Protein AF-A0A7S2XYC0-F1 (afdb_monomer_lite)

Radius of gyration: 21.88 Å; chains: 1; bounding box: 49×31×67 Å

Structure (mmCIF, N/CA/C/O backbone):
data_AF-A0A7S2XYC0-F1
#
_entry.id   AF-A0A7S2XYC0-F1
#
loop_
_atom_site.group_PDB
_atom_site.id
_atom_site.type_symbol
_atom_site.label_atom_id
_atom_site.label_alt_id
_atom_site.label_comp_id
_atom_site.label_asym_id
_atom_site.label_entity_id
_atom_site.label_seq_id
_atom_site.pdbx_PDB_ins_code
_atom_site.Cartn_x
_atom_site.Cartn_y
_atom_site.Cartn_z
_atom_site.occupancy
_atom_site.B_iso_or_equiv
_atom_site.auth_seq_id
_atom_site.auth_comp_id
_atom_site.auth_asym_id
_atom_site.auth_atom_id
_atom_site.pdbx_PDB_model_num
ATOM 1 N N . ASP A 1 1 ? -24.861 6.997 34.903 1.00 72.44 1 ASP A N 1
ATOM 2 C CA . ASP A 1 1 ? -23.456 7.387 34.698 1.00 72.44 1 ASP A CA 1
ATOM 3 C C . ASP A 1 1 ? -23.013 6.985 33.288 1.00 72.44 1 ASP A C 1
ATOM 5 O O . ASP A 1 1 ? -23.162 5.822 32.923 1.00 72.44 1 ASP A O 1
ATOM 9 N N . LYS A 1 2 ? -22.583 7.940 32.451 1.00 74.12 2 LYS A N 1
ATOM 10 C CA . LYS A 1 2 ? -22.363 7.715 31.003 1.00 74.12 2 LYS A CA 1
ATOM 11 C C . LYS A 1 2 ? -21.140 6.834 30.725 1.00 74.12 2 LYS A C 1
ATOM 13 O O . LYS A 1 2 ? -21.140 6.079 29.757 1.00 74.12 2 LYS A O 1
ATOM 18 N N . HIS A 1 3 ? -20.121 6.891 31.583 1.00 77.62 3 HIS A N 1
ATOM 19 C CA . HIS A 1 3 ? -18.915 6.068 31.449 1.00 77.62 3 HIS A CA 1
ATOM 20 C C . HIS A 1 3 ? -19.202 4.583 31.696 1.00 77.62 3 HIS A C 1
ATOM 22 O O . HIS A 1 3 ? -18.736 3.730 30.944 1.00 77.62 3 HIS A O 1
ATOM 28 N N . HIS A 1 4 ? -20.047 4.278 32.684 1.00 81.75 4 HIS A N 1
ATOM 29 C CA . HIS A 1 4 ? -20.462 2.909 32.983 1.00 81.75 4 HIS A CA 1
ATOM 30 C C . HIS A 1 4 ? -21.238 2.270 31.819 1.00 81.75 4 HIS A C 1
ATOM 32 O O . HIS A 1 4 ? -20.965 1.137 31.435 1.00 81.75 4 HIS A O 1
ATOM 38 N N . GLN A 1 5 ? -22.148 3.022 31.190 1.00 84.06 5 GLN A N 1
ATOM 39 C CA . GLN A 1 5 ? -22.909 2.543 30.028 1.00 84.06 5 GLN A CA 1
ATOM 40 C C . GLN A 1 5 ? -22.013 2.262 28.812 1.00 84.06 5 GLN A C 1
ATOM 42 O O . GLN A 1 5 ? -22.226 1.269 28.122 1.00 84.06 5 GLN A O 1
ATOM 47 N N . ARG A 1 6 ? -20.974 3.079 28.578 1.00 87.25 6 ARG A N 1
ATOM 48 C CA . ARG A 1 6 ? -19.973 2.824 27.524 1.00 87.25 6 ARG A CA 1
ATOM 49 C C . ARG A 1 6 ? -19.179 1.545 27.787 1.00 87.25 6 ARG A C 1
ATOM 51 O O . ARG A 1 6 ? -18.973 0.761 26.871 1.00 87.25 6 ARG A O 1
ATOM 58 N N . ALA A 1 7 ? -18.768 1.315 29.033 1.00 86.75 7 ALA A N 1
ATOM 59 C CA . ALA A 1 7 ? -18.047 0.099 29.406 1.00 86.75 7 ALA A CA 1
ATOM 60 C C . ALA A 1 7 ? -18.904 -1.165 29.222 1.00 86.75 7 ALA A C 1
ATOM 62 O O . ALA A 1 7 ? -18.401 -2.179 28.747 1.00 86.75 7 ALA A O 1
ATOM 63 N N . LEU A 1 8 ? -20.198 -1.099 29.551 1.00 88.56 8 LEU A N 1
ATOM 64 C CA . LEU A 1 8 ? -21.133 -2.202 29.316 1.00 88.56 8 LEU A CA 1
ATOM 65 C C . LEU A 1 8 ? -21.348 -2.464 27.822 1.00 88.56 8 LEU A C 1
ATOM 67 O O . LEU A 1 8 ? -21.249 -3.609 27.398 1.00 88.56 8 LEU A O 1
ATOM 71 N N . ALA A 1 9 ? -21.590 -1.418 27.025 1.00 87.50 9 ALA A N 1
ATOM 72 C CA . ALA A 1 9 ? -21.768 -1.553 25.579 1.00 87.50 9 ALA A CA 1
ATOM 73 C C . ALA A 1 9 ? -20.534 -2.173 24.908 1.00 87.50 9 ALA A C 1
ATOM 75 O O . ALA A 1 9 ? -20.666 -3.053 24.064 1.00 87.50 9 ALA A O 1
ATOM 76 N N . ARG A 1 10 ? -19.333 -1.781 25.343 1.00 90.12 10 ARG A N 1
ATOM 77 C CA . ARG A 1 10 ? -18.085 -2.359 24.845 1.00 90.12 10 ARG A CA 1
ATOM 78 C C . ARG A 1 10 ? -17.963 -3.849 25.150 1.00 90.12 10 ARG A C 1
ATOM 80 O O . ARG A 1 10 ? -17.663 -4.615 24.247 1.00 90.12 10 ARG A O 1
ATOM 87 N N . LYS A 1 11 ? -18.271 -4.262 26.383 1.00 89.81 11 LYS A N 1
ATOM 88 C CA . LYS A 1 11 ? -18.271 -5.684 26.758 1.00 89.81 11 LYS A CA 1
ATOM 89 C C . LYS A 1 11 ? -19.220 -6.516 25.902 1.00 89.81 11 LYS A C 1
ATOM 91 O O . LYS A 1 11 ? -18.939 -7.680 25.661 1.00 89.81 11 LYS A O 1
ATOM 96 N N . VAL A 1 12 ? -20.340 -5.941 25.458 1.00 89.75 12 VAL A N 1
ATOM 97 C CA . VAL A 1 12 ? -21.269 -6.632 24.551 1.00 89.75 12 VAL A CA 1
ATOM 98 C C . VAL A 1 12 ? -20.621 -6.864 23.185 1.00 89.75 12 VAL A C 1
ATOM 100 O O . VAL A 1 12 ? -20.724 -7.969 22.670 1.00 89.75 12 VAL A O 1
ATOM 103 N N . TYR A 1 13 ? -19.920 -5.871 22.627 1.00 87.06 13 TYR A N 1
ATOM 104 C CA . TYR A 1 13 ? -19.196 -6.033 21.360 1.00 87.06 13 TYR A CA 1
ATOM 105 C C . TYR A 1 13 ? -18.001 -6.987 21.473 1.00 87.06 13 TYR A C 1
ATOM 107 O O . TYR A 1 13 ? -17.846 -7.854 20.622 1.00 87.06 13 TYR A O 1
ATOM 115 N N . GLU A 1 14 ? -17.190 -6.863 22.527 1.00 87.38 14 GLU A N 1
ATOM 116 C CA . GLU A 1 14 ? -16.053 -7.761 22.785 1.00 87.38 14 GLU A CA 1
ATOM 117 C C . GLU A 1 14 ? -16.537 -9.212 22.917 1.00 87.38 14 GLU A C 1
ATOM 119 O O . GLU A 1 14 ? -16.034 -10.100 22.236 1.00 87.38 14 GLU A O 1
ATOM 124 N N . ARG A 1 15 ? -17.604 -9.438 23.691 1.00 87.38 15 ARG A N 1
ATOM 125 C CA . ARG A 1 15 ? -18.208 -10.762 23.838 1.00 87.38 15 ARG A CA 1
ATOM 126 C C . ARG A 1 15 ? -18.824 -11.281 22.542 1.00 87.38 15 ARG A C 1
ATOM 128 O O . ARG A 1 15 ? -18.729 -12.467 22.269 1.00 87.38 15 ARG A O 1
ATOM 135 N N . ALA A 1 16 ? -19.435 -10.415 21.734 1.00 84.50 16 ALA A N 1
ATOM 136 C CA . ALA A 1 16 ? -19.933 -10.813 20.422 1.00 84.50 16 ALA A CA 1
ATOM 137 C C . ALA A 1 16 ? -18.791 -11.296 19.512 1.00 84.50 16 ALA A C 1
ATOM 139 O O . ALA A 1 16 ? -18.971 -12.262 18.788 1.00 84.50 16 ALA A O 1
ATOM 140 N N . LEU A 1 17 ? -17.606 -10.682 19.575 1.00 82.62 17 LEU A N 1
ATOM 141 C CA . LEU A 1 17 ? -16.443 -11.136 18.803 1.00 82.62 17 LEU A CA 1
ATOM 142 C C . LEU A 1 17 ? -15.833 -12.450 19.318 1.00 82.62 17 LEU A C 1
ATOM 144 O O . LEU A 1 17 ? -15.240 -13.180 18.525 1.00 82.62 17 LEU A O 1
ATOM 148 N N . GLU A 1 18 ? -15.961 -12.744 20.613 1.00 82.94 18 GLU A N 1
ATOM 149 C CA . GLU A 1 18 ? -15.499 -14.002 21.220 1.00 82.94 18 GLU A CA 1
ATOM 150 C C . GLU A 1 18 ? -16.478 -15.163 20.988 1.00 82.94 18 GLU A C 1
ATOM 152 O O . GLU A 1 18 ? -16.052 -16.263 20.641 1.00 82.94 18 GLU A O 1
ATOM 157 N N . ASP A 1 19 ? -17.778 -14.918 21.179 1.00 83.19 19 ASP A N 1
ATOM 158 C CA . ASP A 1 19 ? -18.811 -15.960 21.203 1.00 83.19 19 ASP A CA 1
ATOM 159 C C . ASP A 1 19 ? -19.364 -16.290 19.798 1.00 83.19 19 ASP A C 1
ATOM 161 O O . ASP A 1 19 ? -19.881 -17.391 19.594 1.00 83.19 19 ASP A O 1
ATOM 165 N N . LEU A 1 20 ? -19.297 -15.363 18.828 1.00 81.25 20 LEU A N 1
ATOM 166 C CA . LEU A 1 20 ? -19.830 -15.599 17.479 1.00 81.25 20 LEU A CA 1
ATOM 167 C C . LEU A 1 20 ? -18.878 -16.459 16.624 1.00 81.25 20 LEU A C 1
ATOM 169 O O . LEU A 1 20 ? -17.668 -16.210 16.617 1.00 81.25 20 LEU A O 1
ATOM 173 N N . PRO A 1 21 ? -19.409 -17.414 15.833 1.00 77.62 21 PRO A N 1
ATOM 174 C CA . PRO A 1 21 ? -18.633 -18.127 14.819 1.00 77.62 21 PRO A CA 1
ATOM 175 C C . PRO A 1 21 ? -18.016 -17.159 13.800 1.00 77.62 21 PRO A C 1
ATOM 177 O O . PRO A 1 21 ? -18.635 -16.150 13.461 1.00 77.62 21 PRO A O 1
ATOM 180 N N . GLU A 1 22 ? -16.836 -17.479 13.254 1.00 70.38 22 GLU A N 1
ATOM 181 C CA . GLU A 1 22 ? -16.153 -16.659 12.229 1.00 70.38 22 GLU A CA 1
ATOM 182 C C . GLU A 1 22 ? -17.070 -16.304 11.039 1.00 70.38 22 GLU A C 1
ATOM 184 O O . GLU A 1 22 ? -16.987 -15.208 10.498 1.00 70.38 22 GLU A O 1
ATOM 189 N N . GLU A 1 23 ? -17.993 -17.200 10.682 1.00 67.88 23 GLU A N 1
ATOM 190 C CA . GLU A 1 23 ? -18.972 -17.036 9.596 1.00 67.88 23 GLU A CA 1
ATOM 191 C C . GLU A 1 23 ? -20.035 -15.958 9.878 1.00 67.88 23 GLU A C 1
ATOM 193 O O . GLU A 1 23 ? -20.628 -15.414 8.949 1.00 67.88 23 GLU A O 1
ATOM 198 N N . GLU A 1 24 ? -20.280 -15.630 11.150 1.00 70.88 24 GLU A N 1
ATOM 199 C CA . GLU A 1 24 ? -21.247 -14.608 11.571 1.00 70.88 24 GLU A CA 1
ATOM 200 C C . GLU A 1 24 ? -20.581 -13.268 11.921 1.00 70.88 24 GLU A C 1
ATOM 202 O O . GLU A 1 24 ? -21.276 -12.254 12.084 1.00 70.88 24 GLU A O 1
ATOM 207 N N . LYS A 1 25 ? -19.241 -13.229 11.993 1.00 72.88 25 LYS A N 1
ATOM 208 C CA . LYS A 1 25 ? -18.441 -12.004 12.165 1.00 72.88 25 LYS A CA 1
ATOM 209 C C . LYS A 1 25 ? -18.432 -11.200 10.865 1.00 72.88 25 LYS A C 1
ATOM 211 O O . LYS A 1 25 ? -17.434 -11.070 10.165 1.00 72.88 25 LYS A O 1
ATOM 216 N N . ASN A 1 26 ? -19.595 -10.653 10.547 1.00 78.88 26 ASN A N 1
ATOM 217 C CA . ASN A 1 26 ? -19.830 -9.907 9.326 1.00 78.88 26 ASN A CA 1
ATOM 218 C C . ASN A 1 26 ? -19.245 -8.495 9.401 1.00 78.88 26 ASN A C 1
ATOM 220 O O . ASN A 1 26 ? -19.129 -7.891 10.470 1.00 78.88 26 ASN A O 1
ATOM 224 N N . GLU A 1 27 ? -19.018 -7.910 8.227 1.00 80.69 27 GLU A N 1
ATOM 225 C CA . GLU A 1 27 ? -18.577 -6.524 8.059 1.00 80.69 27 GLU A CA 1
ATOM 226 C C . GLU A 1 27 ? -19.408 -5.524 8.887 1.00 80.69 27 GLU A C 1
ATOM 228 O O . GLU A 1 27 ? -18.876 -4.591 9.493 1.00 80.69 27 GLU A O 1
ATOM 233 N N . ALA A 1 28 ? -20.725 -5.744 8.964 1.00 83.62 28 ALA A N 1
ATOM 234 C CA . ALA A 1 28 ? -21.646 -4.889 9.705 1.00 83.62 28 ALA A CA 1
ATOM 235 C C . ALA A 1 28 ? -21.326 -4.813 11.210 1.00 83.62 28 ALA A C 1
ATOM 237 O O . ALA A 1 28 ? -21.506 -3.753 11.814 1.00 83.62 28 ALA A O 1
ATOM 238 N N . LEU A 1 29 ? -20.833 -5.904 11.810 1.00 86.12 29 LEU A N 1
ATOM 239 C CA . LEU A 1 29 ? -20.468 -5.950 13.226 1.00 86.12 29 LEU A CA 1
ATOM 240 C C . LEU A 1 29 ? -19.219 -5.104 13.489 1.00 86.12 29 LEU A C 1
ATOM 242 O O . LEU A 1 29 ? -19.236 -4.243 14.369 1.00 86.12 29 LEU A O 1
ATOM 246 N N . PHE A 1 30 ? -18.167 -5.298 12.689 1.00 87.62 30 PHE A N 1
ATOM 247 C CA . PHE A 1 30 ? -16.928 -4.526 12.803 1.00 87.62 30 PHE A CA 1
ATOM 248 C C . PHE A 1 30 ? -17.161 -3.037 12.553 1.00 87.62 30 PHE A C 1
ATOM 250 O O . PHE A 1 30 ? -16.702 -2.201 13.331 1.00 87.62 30 PHE A O 1
ATOM 257 N N . ARG A 1 31 ? -17.964 -2.703 11.538 1.00 87.62 31 ARG A N 1
ATOM 258 C CA . ARG A 1 31 ? -18.397 -1.332 11.246 1.00 87.62 31 ARG A CA 1
ATOM 259 C C . ARG A 1 31 ? -19.128 -0.697 12.431 1.00 87.62 31 ARG A C 1
ATOM 261 O O . ARG A 1 31 ? -18.828 0.433 12.813 1.00 87.62 31 ARG A O 1
ATOM 268 N N . ALA A 1 32 ? -20.088 -1.408 13.026 1.00 88.75 32 ALA A N 1
ATOM 269 C CA . ALA A 1 32 ? -20.834 -0.907 14.178 1.00 88.75 32 ALA A CA 1
ATOM 270 C C . ALA A 1 32 ? -19.932 -0.709 15.406 1.00 88.75 32 ALA A C 1
ATOM 272 O O . ALA A 1 32 ? -20.080 0.288 16.121 1.00 88.75 32 ALA A O 1
ATOM 273 N N . PHE A 1 33 ? -18.984 -1.622 15.630 1.00 89.25 33 PHE A N 1
ATOM 274 C CA . PHE A 1 33 ? -18.060 -1.540 16.755 1.00 89.25 33 PHE A CA 1
ATOM 275 C C . PHE A 1 33 ? -17.056 -0.389 16.592 1.00 89.25 33 PHE A C 1
ATOM 277 O O . PHE A 1 33 ? -16.891 0.415 17.511 1.00 89.25 33 PHE A O 1
ATOM 284 N N . ALA A 1 34 ? -16.471 -0.227 15.404 1.00 89.12 34 ALA A N 1
ATOM 285 C CA . ALA A 1 34 ? -15.582 0.892 15.105 1.00 89.12 34 ALA A CA 1
ATOM 286 C C . ALA A 1 34 ? -16.304 2.245 15.247 1.00 89.12 34 ALA A C 1
ATOM 288 O O . ALA A 1 34 ? -15.829 3.128 15.962 1.00 89.12 34 ALA A O 1
ATOM 289 N N . ALA A 1 35 ? -17.518 2.377 14.698 1.00 88.88 35 ALA A N 1
ATOM 290 C CA . ALA A 1 35 ? -18.332 3.587 14.843 1.00 88.88 35 ALA A CA 1
ATOM 291 C C . ALA A 1 35 ? -18.710 3.890 16.309 1.00 88.88 35 ALA A C 1
ATOM 293 O O . ALA A 1 35 ? -18.882 5.051 16.696 1.00 88.88 35 ALA A O 1
ATOM 294 N N . PHE A 1 36 ? -18.865 2.861 17.149 1.00 91.06 36 PHE A N 1
ATOM 295 C CA . PHE A 1 36 ? -19.076 3.035 18.586 1.00 91.06 36 PHE A CA 1
ATOM 296 C C . PHE A 1 36 ? -17.829 3.599 19.285 1.00 91.06 36 PHE A C 1
ATOM 298 O O . PHE A 1 36 ? -17.959 4.541 20.077 1.00 91.06 36 PHE A O 1
ATOM 305 N N . GLU A 1 37 ? -16.638 3.078 18.981 1.00 90.12 37 GLU A N 1
ATOM 306 C CA . GLU A 1 37 ? -15.379 3.590 19.540 1.00 90.12 37 GLU A CA 1
ATOM 307 C C . GLU A 1 37 ? -15.077 5.019 19.063 1.00 90.12 37 GLU A C 1
ATOM 309 O O . GLU A 1 37 ? -14.705 5.873 19.872 1.00 90.12 37 GLU A O 1
ATOM 314 N N . GLU A 1 38 ? -15.360 5.333 17.795 1.00 88.62 38 GLU A N 1
ATOM 315 C CA . GLU A 1 38 ? -15.276 6.695 17.248 1.00 88.62 38 GLU A CA 1
ATOM 316 C C . GLU A 1 38 ? -16.173 7.677 18.020 1.00 88.62 38 GLU A C 1
ATOM 318 O O . GLU A 1 38 ? -15.726 8.746 18.444 1.00 88.62 38 GLU A O 1
ATOM 323 N N . ARG A 1 39 ? -17.430 7.300 18.302 1.00 87.56 39 ARG A N 1
ATOM 324 C CA . ARG A 1 39 ? -18.350 8.108 19.133 1.00 87.56 39 ARG A CA 1
ATOM 325 C C . ARG A 1 39 ? -17.865 8.258 20.574 1.00 87.56 39 ARG A C 1
ATOM 327 O O . ARG A 1 39 ? -18.193 9.248 21.236 1.00 87.56 39 ARG A O 1
ATOM 334 N N . CYS A 1 40 ? -17.106 7.285 21.072 1.00 87.38 40 CYS A N 1
ATOM 335 C CA . CYS A 1 40 ? -16.456 7.354 22.376 1.00 87.38 40 CYS A CA 1
ATOM 336 C C . CYS A 1 40 ? -15.168 8.191 22.366 1.00 87.38 40 CYS A C 1
ATOM 338 O O . CYS A 1 40 ? -14.680 8.501 23.452 1.00 87.38 40 CYS A O 1
ATOM 340 N N . LYS A 1 41 ? -14.699 8.632 21.187 1.00 85.38 41 LYS A N 1
ATOM 341 C CA . LYS A 1 41 ? -13.418 9.320 20.943 1.00 85.38 41 LYS A CA 1
ATOM 342 C C . LYS A 1 41 ? -12.185 8.465 21.263 1.00 85.38 41 LYS A C 1
ATOM 344 O O . LYS A 1 41 ? -11.115 9.002 21.524 1.00 85.38 41 LYS A O 1
ATOM 349 N N . GLU A 1 42 ? -12.336 7.146 21.226 1.00 86.62 42 GLU A N 1
ATOM 350 C CA . GLU A 1 42 ? -11.263 6.171 21.449 1.00 86.62 42 GLU A CA 1
ATOM 351 C C . GLU A 1 42 ? -10.684 5.739 20.092 1.00 86.62 42 GLU A C 1
ATOM 353 O O . GLU A 1 42 ? -10.855 4.604 19.644 1.00 86.62 42 GLU A O 1
ATOM 358 N N . PHE A 1 43 ? -10.043 6.678 19.390 1.00 84.88 43 PHE A N 1
ATOM 359 C CA . PHE A 1 43 ? -9.620 6.489 17.996 1.00 84.88 43 PHE A CA 1
ATOM 360 C C . PHE A 1 43 ? -8.589 5.367 17.824 1.00 84.88 43 PHE A C 1
ATOM 362 O O . PHE A 1 43 ? -8.653 4.619 16.852 1.00 84.88 43 PHE A O 1
ATOM 369 N N . ASP A 1 44 ? -7.686 5.178 18.788 1.00 82.38 44 ASP A N 1
ATOM 370 C CA . ASP A 1 44 ? -6.701 4.092 18.721 1.00 82.38 44 ASP A CA 1
ATOM 371 C C . ASP A 1 44 ? -7.364 2.713 18.795 1.00 82.38 44 ASP A C 1
ATOM 373 O O . ASP A 1 44 ? -6.953 1.784 18.103 1.00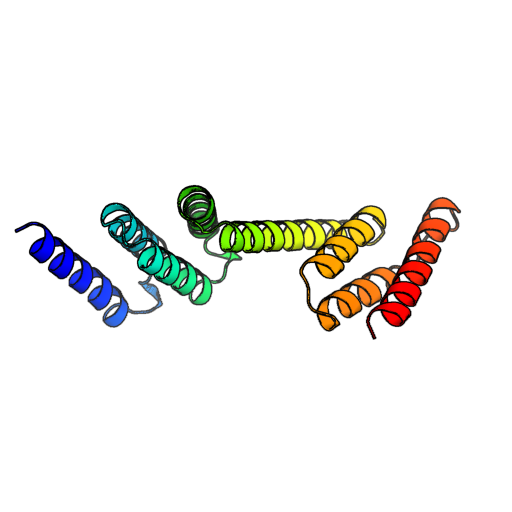 82.38 44 ASP A O 1
ATOM 377 N N . ARG A 1 45 ? -8.450 2.586 19.569 1.00 85.56 45 ARG A N 1
ATOM 378 C CA . ARG A 1 45 ? -9.230 1.343 19.635 1.00 85.56 45 ARG A CA 1
ATOM 379 C C . ARG A 1 45 ? -10.018 1.122 18.348 1.00 85.56 45 ARG A C 1
ATOM 381 O O . ARG A 1 45 ? -10.011 0.006 17.836 1.00 85.56 45 ARG A O 1
ATOM 388 N N . ALA A 1 46 ? -10.629 2.176 17.801 1.00 87.06 46 ALA A N 1
ATOM 389 C CA . ALA A 1 46 ? -11.305 2.115 16.504 1.00 87.06 46 ALA A CA 1
ATOM 390 C C . ALA A 1 46 ? -10.349 1.640 15.393 1.00 87.06 46 ALA A C 1
ATOM 392 O O . ALA A 1 46 ? -10.696 0.744 14.624 1.00 87.06 46 ALA A O 1
ATOM 393 N N . ARG A 1 47 ? -9.110 2.153 15.370 1.00 85.94 47 ARG A N 1
ATOM 394 C CA . ARG A 1 47 ? -8.062 1.730 14.429 1.00 85.94 47 ARG A CA 1
ATOM 395 C C . ARG A 1 47 ? -7.731 0.245 14.554 1.00 85.94 47 ARG A C 1
ATOM 397 O O . ARG A 1 47 ? -7.662 -0.445 13.540 1.00 85.94 47 ARG A O 1
ATOM 404 N N . THR A 1 48 ? -7.545 -0.256 15.775 1.00 85.75 48 THR A N 1
ATOM 405 C CA . THR A 1 48 ? -7.274 -1.684 16.008 1.00 85.75 48 THR A CA 1
ATOM 406 C C . THR A 1 48 ? -8.415 -2.562 15.502 1.00 85.75 48 THR A C 1
ATOM 408 O O . THR A 1 48 ? -8.153 -3.594 14.893 1.00 85.75 48 THR A O 1
ATOM 411 N N . ILE A 1 49 ? -9.670 -2.137 15.686 1.00 87.88 49 ILE A N 1
ATOM 412 C CA . ILE A 1 49 ? -10.844 -2.864 15.181 1.00 87.88 49 ILE A CA 1
ATOM 413 C C . ILE A 1 49 ? -10.848 -2.901 13.649 1.00 87.88 49 ILE A C 1
ATOM 415 O O . ILE A 1 49 ? -11.041 -3.971 13.078 1.00 87.88 49 ILE A O 1
ATOM 419 N N . TYR A 1 50 ? -10.596 -1.771 12.977 1.00 85.56 50 TYR A N 1
ATOM 420 C CA . TYR A 1 50 ? -10.516 -1.740 11.512 1.00 85.56 50 TYR A CA 1
ATOM 421 C C . TYR A 1 50 ? -9.390 -2.629 10.971 1.00 85.56 50 TYR A C 1
ATOM 423 O O . TYR A 1 50 ? -9.619 -3.378 10.025 1.00 85.56 50 TYR A O 1
ATOM 431 N N . LYS A 1 51 ? -8.194 -2.582 11.576 1.00 83.69 51 LYS A N 1
ATOM 432 C CA . LYS A 1 51 ? -7.067 -3.444 11.181 1.00 83.69 51 LYS A CA 1
ATOM 433 C C . LYS A 1 51 ? -7.411 -4.922 11.362 1.00 83.69 51 LYS A C 1
ATOM 435 O O . LYS A 1 51 ? -7.297 -5.685 10.414 1.00 83.69 51 LYS A O 1
ATOM 440 N N . PHE A 1 52 ? -7.935 -5.293 12.530 1.00 84.69 52 PHE A N 1
ATOM 441 C CA . PHE A 1 52 ? -8.338 -6.669 12.820 1.00 84.69 52 PHE A CA 1
ATOM 442 C C . PHE A 1 52 ? -9.382 -7.193 11.823 1.00 84.69 52 PHE A C 1
ATOM 444 O O . PHE A 1 52 ? -9.272 -8.314 11.335 1.00 84.69 52 PHE A O 1
ATOM 451 N N . ALA A 1 53 ? -10.369 -6.368 11.473 1.00 83.88 53 ALA A N 1
ATOM 452 C CA . ALA A 1 53 ? -11.397 -6.743 10.512 1.00 83.88 53 ALA A CA 1
ATOM 453 C C . ALA A 1 53 ? -10.838 -6.951 9.089 1.00 83.88 53 ALA A C 1
ATOM 455 O O . ALA A 1 53 ? -11.259 -7.877 8.401 1.00 83.88 53 ALA A O 1
ATOM 456 N N . LEU A 1 54 ? -9.867 -6.132 8.665 1.00 79.38 54 LEU A N 1
ATOM 457 C CA . LEU A 1 54 ? -9.180 -6.267 7.370 1.00 79.38 54 LEU A CA 1
ATOM 458 C C . LEU A 1 54 ? -8.165 -7.423 7.326 1.00 79.38 54 LEU A C 1
ATOM 460 O O . LEU A 1 54 ? -7.802 -7.857 6.234 1.00 79.38 54 LEU A O 1
ATOM 464 N N . ASP A 1 55 ? -7.692 -7.895 8.481 1.00 80.00 55 ASP A N 1
ATOM 465 C CA . ASP A 1 55 ? -6.824 -9.074 8.583 1.00 80.00 55 ASP A CA 1
ATOM 466 C C . ASP A 1 55 ? -7.642 -10.376 8.554 1.00 80.00 55 ASP A C 1
ATOM 468 O O . ASP A 1 55 ? -7.205 -11.371 7.976 1.00 80.00 55 ASP A O 1
ATOM 472 N N . GLN A 1 56 ? -8.835 -10.380 9.163 1.00 76.12 56 GLN A N 1
ATOM 473 C CA . GLN A 1 56 ? -9.721 -11.551 9.179 1.00 76.12 56 GLN A CA 1
ATOM 474 C C . GLN A 1 56 ? -10.519 -11.729 7.885 1.00 76.12 56 GLN A C 1
ATOM 476 O O . GLN A 1 56 ? -10.760 -12.858 7.458 1.00 76.12 56 GLN A O 1
ATOM 481 N N . MET A 1 57 ? -10.935 -10.630 7.256 1.00 70.00 57 MET A N 1
ATOM 482 C CA . MET A 1 57 ? -11.681 -10.643 6.001 1.00 70.00 57 MET A CA 1
ATOM 483 C C . MET A 1 57 ? -10.750 -10.183 4.884 1.00 70.00 57 MET A C 1
ATOM 485 O O . MET A 1 57 ? -10.174 -9.102 4.969 1.00 70.00 57 MET A O 1
ATOM 489 N N . SER A 1 58 ? -10.588 -10.987 3.829 1.00 63.16 58 SER A N 1
ATOM 490 C CA . SER A 1 58 ? -9.723 -10.593 2.708 1.00 63.16 58 SER A CA 1
ATOM 491 C C . SER A 1 58 ? -10.150 -9.226 2.157 1.00 63.16 58 SER A C 1
ATOM 493 O O . SER A 1 58 ? -11.343 -8.957 2.004 1.00 63.16 58 SER A O 1
ATOM 495 N N . ARG A 1 59 ? -9.178 -8.351 1.864 1.00 58.69 59 ARG A N 1
ATOM 496 C CA . ARG A 1 59 ? -9.427 -6.960 1.428 1.00 58.69 59 ARG A CA 1
ATOM 497 C C . ARG A 1 59 ? -10.375 -6.866 0.225 1.00 58.69 59 ARG A C 1
ATOM 499 O O . ARG A 1 59 ? -11.114 -5.892 0.114 1.00 58.69 59 ARG A O 1
ATOM 506 N N . ASP A 1 60 ? -10.398 -7.897 -0.616 1.00 58.72 60 ASP A N 1
ATOM 507 C CA . ASP A 1 60 ? -11.252 -7.991 -1.803 1.00 58.72 60 ASP A CA 1
ATOM 508 C C . ASP A 1 60 ? -12.729 -8.275 -1.479 1.00 58.72 60 ASP A C 1
ATOM 510 O O . ASP A 1 60 ? -13.611 -7.962 -2.276 1.00 58.72 60 ASP A O 1
ATOM 514 N N . GLN A 1 61 ? -13.023 -8.842 -0.305 1.00 63.47 61 GLN A N 1
ATOM 515 C CA . GLN A 1 61 ? -14.386 -9.171 0.125 1.00 63.47 61 GLN A CA 1
ATOM 516 C C . GLN A 1 61 ? -15.108 -7.998 0.803 1.00 63.47 61 GLN A C 1
ATOM 518 O O . GLN A 1 61 ? -16.335 -8.009 0.862 1.00 63.47 61 GLN A O 1
ATOM 523 N N . VAL A 1 62 ? -14.378 -6.989 1.298 1.00 72.25 62 VAL A N 1
ATOM 524 C CA . VAL A 1 62 ? -14.932 -5.890 2.119 1.00 72.25 62 VAL A CA 1
ATOM 525 C C . VAL A 1 62 ? -14.495 -4.491 1.645 1.00 72.25 62 VAL A C 1
ATOM 527 O O . VAL A 1 62 ? -13.882 -3.722 2.395 1.00 72.25 62 VAL A O 1
ATOM 530 N N . PRO A 1 63 ? -14.820 -4.100 0.396 1.00 76.25 63 PRO A N 1
ATOM 531 C CA . PRO A 1 63 ? -14.421 -2.802 -0.147 1.00 76.25 63 PRO A CA 1
ATOM 532 C C . PRO A 1 63 ? -15.022 -1.620 0.629 1.00 76.25 63 PRO A C 1
ATOM 534 O O . PRO A 1 63 ? -14.378 -0.578 0.757 1.00 76.25 63 PRO A O 1
ATOM 537 N N . GLU A 1 64 ? -16.236 -1.754 1.170 1.00 80.38 64 GLU A N 1
ATOM 538 C CA . GLU A 1 64 ? -16.888 -0.668 1.907 1.00 80.38 64 GLU A CA 1
ATOM 539 C C . GLU A 1 64 ? -16.222 -0.404 3.268 1.00 80.38 64 GLU A C 1
ATOM 541 O O . GLU A 1 64 ? -15.981 0.755 3.614 1.00 80.38 64 GLU A O 1
ATOM 546 N N . LEU A 1 65 ? -15.867 -1.453 4.017 1.00 81.00 65 LEU A N 1
ATOM 547 C CA . LEU A 1 65 ? -15.117 -1.346 5.270 1.00 81.00 65 LEU A CA 1
ATOM 548 C C . LEU A 1 65 ? -13.767 -0.672 5.052 1.00 81.00 65 LEU A C 1
ATOM 550 O O . LEU A 1 65 ? -13.380 0.206 5.824 1.00 81.00 65 LEU A O 1
ATOM 554 N N . TYR A 1 66 ? -13.075 -1.044 3.973 1.00 79.69 66 TYR A N 1
ATOM 555 C CA . TYR A 1 66 ? -11.821 -0.408 3.602 1.00 79.69 66 TYR A CA 1
ATOM 556 C C . TYR A 1 66 ? -12.025 1.087 3.328 1.00 79.69 66 TYR A C 1
ATOM 558 O O . TYR A 1 66 ? -11.315 1.910 3.899 1.00 79.69 66 TYR A O 1
ATOM 566 N N . GLN A 1 67 ? -13.043 1.475 2.548 1.00 81.56 67 GLN A N 1
ATOM 567 C CA . GLN A 1 67 ? -13.365 2.894 2.323 1.00 81.56 67 GLN A CA 1
ATOM 568 C C . GLN A 1 67 ? -13.672 3.647 3.627 1.00 81.56 67 GLN A C 1
ATOM 570 O O . GLN A 1 67 ? -13.259 4.799 3.784 1.00 81.56 67 GLN A O 1
ATOM 575 N N . GLN A 1 68 ? -14.361 3.014 4.579 1.00 83.56 68 GLN A N 1
ATOM 576 C CA . GLN A 1 68 ? -14.610 3.616 5.888 1.00 83.56 68 GLN A CA 1
ATOM 577 C C . GLN A 1 68 ? -13.327 3.798 6.692 1.00 83.56 68 GLN A C 1
ATOM 579 O O . GLN A 1 68 ? -13.102 4.900 7.190 1.00 83.56 68 GLN A O 1
ATOM 584 N N . PHE A 1 69 ? -12.455 2.790 6.735 1.00 83.50 69 PHE A N 1
ATOM 585 C CA . PHE A 1 69 ? -11.145 2.899 7.371 1.00 83.50 69 PHE A CA 1
ATOM 586 C C . PHE A 1 69 ? -10.303 4.029 6.757 1.00 83.50 69 PHE A C 1
ATOM 588 O O . PHE A 1 69 ? -9.749 4.851 7.485 1.00 83.50 69 PHE A O 1
ATOM 595 N N . LEU A 1 70 ? -10.289 4.157 5.424 1.00 80.25 70 LEU A N 1
ATOM 596 C CA . LEU A 1 70 ? -9.632 5.275 4.736 1.00 80.25 70 LEU A CA 1
ATOM 597 C C . LEU A 1 70 ? -10.201 6.633 5.173 1.00 80.25 70 LEU A C 1
ATOM 599 O O . LEU A 1 70 ? -9.459 7.590 5.399 1.00 80.25 70 LEU A O 1
ATOM 603 N N . SER A 1 71 ? -11.529 6.735 5.266 1.00 83.75 71 SER A N 1
ATOM 604 C CA . SER A 1 71 ? -12.201 7.967 5.686 1.00 83.75 71 SER A CA 1
ATOM 605 C C . SER A 1 71 ? -11.918 8.310 7.151 1.00 83.75 71 SER A C 1
ATOM 607 O O . SER A 1 71 ? -11.729 9.485 7.470 1.00 83.75 71 SER A O 1
ATOM 609 N N . PHE A 1 72 ? -11.823 7.289 8.005 1.00 85.38 72 PHE A N 1
ATOM 610 C CA . PHE A 1 72 ? -11.468 7.389 9.413 1.00 85.38 72 PHE A CA 1
ATOM 611 C C . PHE A 1 72 ? -10.026 7.878 9.579 1.00 85.38 72 PHE A C 1
ATOM 613 O O . PHE A 1 72 ? -9.808 8.889 10.243 1.00 85.38 72 PHE A O 1
ATOM 620 N N . GLU A 1 73 ? -9.053 7.248 8.913 1.00 82.31 73 GLU A N 1
ATOM 621 C CA . GLU A 1 73 ? -7.650 7.684 8.950 1.00 82.31 73 GLU A CA 1
ATOM 622 C C . GLU A 1 73 ? -7.506 9.111 8.418 1.00 82.31 73 GLU A C 1
ATOM 624 O O . GLU A 1 73 ? -6.835 9.933 9.028 1.00 82.31 73 GLU A O 1
ATOM 629 N N . LYS A 1 74 ? -8.226 9.487 7.356 1.00 79.56 74 LYS A N 1
ATOM 630 C CA . LYS A 1 74 ? -8.207 10.871 6.857 1.00 79.56 74 LYS A CA 1
ATOM 631 C C . LYS A 1 74 ? -8.696 11.900 7.890 1.00 79.56 74 LYS A C 1
ATOM 633 O O . LYS A 1 74 ? -8.253 13.047 7.855 1.00 79.56 74 LYS A O 1
ATOM 638 N N . GLN A 1 75 ? -9.642 11.533 8.755 1.00 79.75 75 GLN A N 1
ATOM 639 C CA . GLN A 1 75 ? -10.243 12.438 9.744 1.00 79.75 75 GLN A CA 1
ATOM 640 C C . GLN A 1 75 ? -9.521 12.424 11.098 1.00 79.75 75 GLN A C 1
ATOM 642 O O . GLN A 1 75 ? -9.494 13.447 11.785 1.00 79.75 75 GLN A O 1
ATOM 647 N N . HIS A 1 76 ? -8.969 11.275 11.489 1.00 77.81 76 HIS A N 1
ATOM 648 C CA . HIS A 1 76 ? -8.495 10.995 12.848 1.00 77.81 76 HIS A CA 1
ATOM 649 C C . HIS A 1 76 ? -7.097 10.362 12.905 1.00 77.81 76 HIS A C 1
ATOM 651 O O . HIS A 1 76 ? -6.581 10.110 13.996 1.00 77.81 76 HIS A O 1
ATOM 657 N N . GLY A 1 77 ? -6.485 10.085 11.755 1.00 67.25 77 GLY A N 1
ATOM 658 C CA . GLY A 1 77 ? -5.142 9.533 11.644 1.00 67.25 77 GLY A CA 1
ATOM 659 C C . GLY A 1 77 ? -4.061 10.526 12.054 1.00 67.25 77 GLY A C 1
ATOM 660 O O . GLY A 1 77 ? -4.217 11.746 11.942 1.00 67.25 77 GLY A O 1
ATOM 661 N N . SER A 1 78 ? -2.93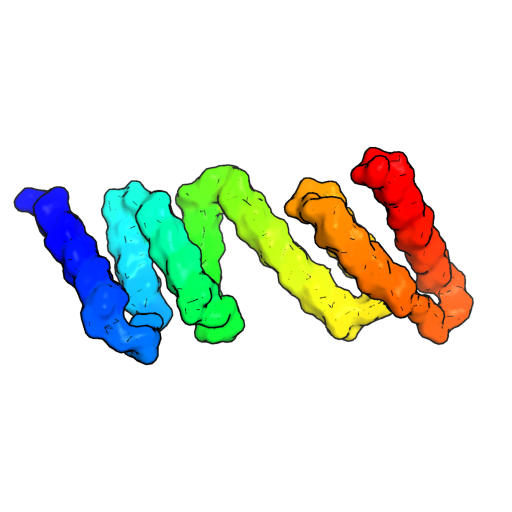6 9.990 12.525 1.00 66.31 78 SER A N 1
ATOM 662 C CA . SER A 1 78 ? -1.695 10.756 12.560 1.00 66.31 78 SER A CA 1
ATOM 663 C C . SER A 1 78 ? -1.238 11.016 11.123 1.00 66.31 78 SER A C 1
ATOM 665 O O . SER A 1 78 ? -1.599 10.288 10.195 1.00 66.31 78 SER A O 1
ATOM 667 N N . ARG A 1 79 ? -0.427 12.058 10.928 1.00 61.25 79 ARG A N 1
ATOM 668 C CA . ARG A 1 79 ? 0.132 12.389 9.612 1.00 61.25 79 ARG A CA 1
ATOM 669 C C . ARG A 1 79 ? 0.824 11.178 8.961 1.00 61.25 79 ARG A C 1
ATOM 671 O O . ARG A 1 79 ? 0.593 10.920 7.789 1.00 61.25 79 ARG A O 1
ATOM 678 N N . GLU A 1 80 ? 1.549 10.404 9.764 1.00 60.94 80 GLU A N 1
ATOM 679 C CA . GLU A 1 80 ? 2.268 9.187 9.367 1.00 60.94 80 GLU A CA 1
ATOM 680 C C . GLU A 1 80 ? 1.324 8.047 8.931 1.00 60.94 80 GLU A C 1
ATOM 682 O O . GLU A 1 80 ? 1.540 7.426 7.895 1.00 60.94 80 GLU A O 1
ATOM 687 N N . GLY A 1 81 ? 0.230 7.794 9.665 1.00 65.44 81 GLY A N 1
ATOM 688 C CA . GLY A 1 81 ? -0.729 6.734 9.310 1.00 65.44 81 GLY A CA 1
ATOM 689 C C . GLY A 1 81 ? -1.519 7.040 8.033 1.00 65.44 81 GLY A C 1
ATOM 690 O O . GLY A 1 81 ? -1.790 6.154 7.224 1.00 65.44 81 GLY A O 1
ATOM 691 N N . ILE A 1 82 ? -1.840 8.317 7.806 1.00 67.00 82 ILE A N 1
ATOM 692 C CA . ILE A 1 82 ? -2.453 8.776 6.554 1.00 67.00 82 ILE A CA 1
ATOM 693 C C . ILE A 1 82 ? -1.481 8.597 5.380 1.00 67.00 82 ILE A C 1
ATOM 695 O O . ILE A 1 82 ? -1.904 8.184 4.300 1.00 67.00 82 ILE A O 1
ATOM 699 N N . GLU A 1 83 ? -0.197 8.900 5.580 1.00 67.25 83 GLU A N 1
ATOM 700 C CA . GLU A 1 83 ? 0.846 8.733 4.563 1.00 67.25 83 GLU A CA 1
ATOM 701 C C . GLU A 1 83 ? 0.990 7.252 4.163 1.00 67.25 83 GLU A C 1
ATOM 703 O O . GLU A 1 83 ? 0.859 6.946 2.977 1.00 67.25 83 GLU A O 1
ATOM 708 N N . GLU A 1 84 ? 1.083 6.319 5.118 1.00 71.06 84 GLU A N 1
ATOM 709 C CA . GLU A 1 84 ? 1.159 4.867 4.852 1.00 71.06 84 GLU A CA 1
ATOM 710 C C . GLU A 1 84 ? -0.041 4.349 4.034 1.00 71.06 84 GLU A C 1
ATOM 712 O O . GLU A 1 84 ? 0.094 3.570 3.080 1.00 71.06 84 GLU A O 1
ATOM 717 N N . VAL A 1 85 ? -1.241 4.816 4.374 1.00 72.94 85 VAL A N 1
ATOM 718 C CA . VAL A 1 85 ? -2.480 4.464 3.676 1.00 72.94 85 VAL A CA 1
ATOM 719 C C . VAL A 1 85 ? -2.496 5.006 2.243 1.00 72.94 85 VAL A C 1
ATOM 721 O O . VAL A 1 85 ? -2.901 4.304 1.309 1.00 72.94 85 VAL A O 1
ATOM 724 N N . ILE A 1 86 ? -2.047 6.248 2.042 1.00 76.50 86 ILE A N 1
ATOM 725 C CA . ILE A 1 86 ? -1.945 6.861 0.713 1.00 76.50 86 ILE A CA 1
ATOM 726 C C . ILE A 1 86 ? -0.924 6.110 -0.141 1.00 76.50 86 ILE A C 1
ATOM 728 O O . ILE A 1 86 ? -1.214 5.818 -1.304 1.00 76.50 86 ILE A O 1
ATOM 732 N N . VAL A 1 87 ? 0.238 5.781 0.423 1.00 81.12 87 VAL A N 1
ATOM 733 C CA . VAL A 1 87 ? 1.282 4.998 -0.248 1.00 81.12 87 VAL A CA 1
ATOM 734 C C . VAL A 1 87 ? 0.731 3.638 -0.654 1.00 81.12 87 VAL A C 1
ATOM 736 O O . VAL A 1 87 ? 0.808 3.279 -1.825 1.00 81.12 87 VAL A O 1
ATOM 739 N N . SER A 1 88 ? 0.066 2.927 0.259 1.00 82.44 88 SER A N 1
ATOM 740 C CA . SER A 1 88 ? -0.552 1.625 -0.025 1.00 82.44 88 SER A CA 1
ATOM 741 C C . SER A 1 88 ? -1.572 1.694 -1.165 1.00 82.44 88 SER A C 1
ATOM 743 O O . SER A 1 88 ? -1.588 0.837 -2.048 1.00 82.44 88 SER A O 1
ATOM 745 N N . LYS A 1 89 ? -2.401 2.744 -1.202 1.00 82.50 89 LYS A N 1
ATOM 746 C CA . LYS A 1 89 ? -3.349 2.961 -2.301 1.00 82.50 89 LYS A CA 1
ATOM 747 C C . LYS A 1 89 ? -2.640 3.238 -3.631 1.00 82.50 89 LYS A C 1
ATOM 749 O O . LYS A 1 89 ? -3.073 2.732 -4.663 1.00 82.50 89 LYS A O 1
ATOM 754 N N . ARG A 1 90 ? -1.567 4.037 -3.618 1.00 85.62 90 ARG A N 1
ATOM 755 C CA . ARG A 1 90 ? -0.755 4.316 -4.814 1.00 85.62 90 ARG A CA 1
ATOM 756 C C . ARG A 1 90 ? -0.055 3.057 -5.324 1.00 85.62 90 ARG A C 1
ATOM 758 O O . ARG A 1 90 ? -0.078 2.834 -6.528 1.00 85.62 90 ARG A O 1
ATOM 765 N N . ARG A 1 91 ? 0.478 2.211 -4.432 1.00 89.81 91 ARG A N 1
ATOM 766 C CA . ARG A 1 91 ? 1.061 0.901 -4.778 1.00 89.81 91 ARG A CA 1
ATOM 767 C C . ARG A 1 91 ? 0.064 0.045 -5.552 1.00 89.81 91 ARG A C 1
ATOM 769 O O . ARG A 1 91 ? 0.364 -0.379 -6.659 1.00 89.81 91 ARG A O 1
ATOM 776 N N . LEU A 1 92 ? -1.148 -0.126 -5.015 1.00 86.88 92 LEU A N 1
ATOM 777 C CA . LEU A 1 92 ? -2.212 -0.886 -5.683 1.00 86.88 92 LEU A CA 1
ATOM 778 C C . LEU A 1 92 ? -2.574 -0.301 -7.052 1.00 86.88 92 LEU A C 1
ATOM 780 O O . LEU A 1 92 ? -2.724 -1.041 -8.018 1.00 86.88 92 LEU A O 1
ATOM 784 N N . GLN A 1 93 ? -2.684 1.025 -7.147 1.00 87.62 93 GLN A N 1
ATOM 785 C CA . GLN A 1 93 ? -2.991 1.695 -8.407 1.00 87.62 93 GLN A CA 1
ATOM 786 C C . GLN A 1 93 ? -1.905 1.455 -9.465 1.00 87.62 93 GLN A C 1
ATOM 788 O O . GLN A 1 93 ? -2.233 1.215 -10.625 1.00 87.62 93 GLN A O 1
ATOM 793 N N . TYR A 1 94 ? -0.627 1.535 -9.094 1.00 91.25 94 TYR A N 1
ATOM 794 C CA . TYR A 1 94 ? 0.460 1.268 -10.031 1.00 91.25 94 TYR A CA 1
ATOM 795 C C . TYR A 1 94 ? 0.546 -0.210 -10.403 1.00 91.25 94 TYR A C 1
ATOM 797 O O . TYR A 1 94 ? 0.713 -0.506 -11.581 1.00 91.25 94 TYR A O 1
ATOM 805 N N . GLU A 1 95 ? 0.339 -1.123 -9.452 1.00 90.56 95 GLU A N 1
ATOM 806 C CA . GLU A 1 95 ? 0.271 -2.566 -9.711 1.00 90.56 95 GLU A CA 1
ATOM 807 C C . GLU A 1 95 ? -0.850 -2.901 -10.718 1.00 90.56 95 GLU A C 1
ATOM 809 O O . GLU A 1 95 ? -0.663 -3.663 -11.669 1.00 90.56 95 GLU A O 1
ATOM 814 N N . GLU A 1 96 ? -2.009 -2.254 -10.585 1.00 90.50 96 GLU A N 1
ATOM 815 C CA . GLU A 1 96 ? -3.101 -2.373 -11.552 1.00 90.50 96 GLU A CA 1
ATOM 816 C C . GLU A 1 96 ? -2.713 -1.803 -12.930 1.00 90.50 96 GLU A C 1
ATOM 818 O O . GLU A 1 96 ? -2.974 -2.422 -13.959 1.00 90.50 96 GLU A O 1
ATOM 823 N N . GLN A 1 97 ? -2.032 -0.655 -12.987 1.00 90.50 97 GLN A N 1
ATOM 824 C CA . GLN A 1 97 ? -1.595 -0.068 -14.260 1.00 90.50 97 GLN A CA 1
ATOM 825 C C . GLN A 1 97 ? -0.576 -0.941 -14.996 1.00 90.50 97 GLN A C 1
ATOM 827 O O . GLN A 1 97 ? -0.705 -1.136 -16.206 1.00 90.50 97 GLN A O 1
ATOM 832 N N . VAL A 1 98 ? 0.424 -1.472 -14.287 1.00 92.62 98 VAL A N 1
ATOM 833 C CA . VAL A 1 98 ? 1.467 -2.305 -14.903 1.00 92.62 98 VAL A CA 1
ATOM 834 C C . VAL A 1 98 ? 0.955 -3.694 -15.274 1.00 92.62 98 VAL A C 1
ATOM 836 O O . VAL A 1 98 ? 1.467 -4.296 -16.214 1.00 92.62 98 VAL A O 1
ATOM 839 N N . SER A 1 99 ? -0.075 -4.201 -14.591 1.00 90.75 99 SER A N 1
ATOM 840 C CA . SER A 1 99 ? -0.746 -5.443 -14.992 1.00 90.75 99 SER A CA 1
ATOM 841 C C . SER A 1 99 ? -1.654 -5.253 -16.212 1.00 90.75 99 SER A C 1
ATOM 843 O O . SER A 1 99 ? -1.725 -6.148 -17.055 1.00 90.75 99 SER A O 1
ATOM 845 N N . GLN A 1 100 ? -2.305 -4.091 -16.353 1.00 91.88 100 GLN A N 1
ATOM 846 C CA . GLN A 1 100 ? -3.111 -3.754 -17.534 1.00 91.88 100 GLN A CA 1
ATOM 847 C C . GLN A 1 100 ? -2.257 -3.495 -18.785 1.00 91.88 100 GLN A C 1
ATOM 849 O O . GLN A 1 100 ? -2.601 -3.970 -19.868 1.00 91.88 100 GLN A O 1
ATOM 854 N N . ASP A 1 101 ? -1.153 -2.753 -18.653 1.00 89.94 101 ASP A N 1
ATOM 855 C CA . ASP A 1 101 ? -0.197 -2.507 -19.737 1.00 89.94 101 ASP A CA 1
ATOM 856 C C . ASP A 1 101 ? 1.254 -2.652 -19.244 1.00 89.94 101 ASP A C 1
ATOM 858 O O . ASP A 1 101 ? 1.880 -1.668 -18.831 1.00 89.94 101 ASP A O 1
ATOM 862 N N . PRO A 1 102 ? 1.836 -3.864 -19.347 1.00 89.81 102 PRO A N 1
ATOM 863 C CA . PRO A 1 102 ? 3.212 -4.117 -18.927 1.00 89.81 102 PRO A CA 1
ATOM 864 C C . PRO A 1 102 ? 4.266 -3.311 -19.695 1.00 89.81 102 PRO A C 1
ATOM 866 O O . PRO A 1 102 ? 5.393 -3.176 -19.225 1.00 89.81 102 PRO A O 1
ATOM 869 N N . PHE A 1 103 ? 3.935 -2.749 -20.862 1.00 87.25 103 PHE A N 1
ATOM 870 C CA . PHE A 1 103 ? 4.867 -1.953 -21.667 1.00 87.25 103 PHE A CA 1
ATOM 871 C C . PHE A 1 103 ? 4.746 -0.446 -21.405 1.00 87.25 103 PHE A C 1
ATOM 873 O O . PHE A 1 103 ? 5.469 0.357 -22.014 1.00 87.25 103 PHE A O 1
ATOM 880 N N . ASN A 1 104 ? 3.872 -0.043 -20.480 1.00 89.81 104 ASN A N 1
ATOM 881 C CA . ASN A 1 104 ? 3.797 1.323 -19.997 1.00 89.81 104 ASN A CA 1
ATOM 882 C C . ASN A 1 104 ? 4.959 1.625 -19.038 1.00 89.81 104 ASN A C 1
ATOM 884 O O . ASN A 1 104 ? 4.827 1.615 -17.816 1.00 89.81 104 ASN A O 1
ATOM 888 N N . TYR A 1 105 ? 6.120 1.938 -19.610 1.00 89.50 105 TYR A N 1
ATOM 889 C CA . TYR A 1 105 ? 7.313 2.299 -18.842 1.00 89.50 105 TYR A CA 1
ATOM 890 C C . TYR A 1 105 ? 7.131 3.526 -17.941 1.00 89.50 105 TYR A C 1
ATOM 892 O O . TYR A 1 105 ? 7.838 3.632 -16.948 1.00 89.50 105 TYR A O 1
ATOM 900 N N . ASP A 1 106 ? 6.216 4.448 -18.264 1.00 90.94 106 ASP A N 1
ATOM 901 C CA . ASP A 1 106 ? 5.964 5.608 -17.400 1.00 90.94 106 ASP A CA 1
ATOM 902 C C . ASP A 1 106 ? 5.333 5.160 -16.069 1.00 90.94 106 ASP A C 1
ATOM 904 O O . ASP A 1 106 ? 5.790 5.588 -15.012 1.00 90.94 106 ASP A O 1
ATOM 908 N N . ALA A 1 107 ? 4.383 4.215 -16.112 1.00 92.88 107 ALA A N 1
ATOM 909 C CA . ALA A 1 107 ? 3.809 3.608 -14.908 1.00 92.88 107 ALA A CA 1
ATOM 910 C C . ALA A 1 107 ? 4.864 2.846 -14.089 1.00 92.88 107 ALA A C 1
ATOM 912 O O . ALA A 1 107 ? 4.898 2.980 -12.869 1.00 92.88 107 ALA A O 1
ATOM 913 N N . TRP A 1 108 ? 5.775 2.116 -14.745 1.00 95.12 108 TRP A N 1
ATOM 914 C CA . TRP A 1 108 ? 6.900 1.471 -14.056 1.00 95.12 108 TRP A CA 1
ATOM 915 C C . TRP A 1 108 ? 7.824 2.481 -13.369 1.00 95.12 108 TRP A C 1
ATOM 917 O O . TRP A 1 108 ? 8.203 2.265 -12.223 1.00 95.12 108 TRP A O 1
ATOM 927 N N . PHE A 1 109 ? 8.169 3.595 -14.024 1.00 94.44 109 PHE A N 1
ATOM 928 C CA . PHE A 1 109 ? 8.996 4.633 -13.402 1.00 94.44 109 PHE A CA 1
ATOM 929 C C . PHE A 1 109 ? 8.326 5.256 -12.181 1.00 94.44 109 PHE A C 1
ATOM 931 O O . PHE A 1 109 ? 8.988 5.475 -11.169 1.00 94.44 109 PHE A O 1
ATOM 938 N N . ASP A 1 110 ? 7.033 5.557 -12.270 1.00 93.69 110 ASP A N 1
ATOM 939 C CA . ASP A 1 110 ? 6.302 6.138 -11.148 1.00 93.69 110 ASP A CA 1
ATOM 940 C C . ASP A 1 110 ? 6.126 5.131 -10.001 1.00 93.69 110 ASP A C 1
ATOM 942 O O . ASP A 1 110 ? 6.198 5.526 -8.835 1.00 93.69 110 ASP A O 1
ATOM 946 N N . TYR A 1 111 ? 5.995 3.837 -10.314 1.00 94.56 111 TYR A N 1
ATOM 947 C CA . TYR A 1 111 ? 5.966 2.778 -9.309 1.00 94.56 111 TYR A CA 1
ATOM 948 C C . TYR A 1 111 ? 7.315 2.632 -8.591 1.00 94.56 111 TYR A C 1
ATOM 950 O O . TYR A 1 111 ? 7.373 2.663 -7.364 1.00 94.56 111 TYR A O 1
ATOM 958 N N . ILE A 1 112 ? 8.412 2.565 -9.346 1.00 94.69 112 ILE A N 1
ATOM 959 C CA . ILE A 1 112 ? 9.772 2.474 -8.802 1.00 94.69 112 ILE A CA 1
ATOM 960 C C . ILE A 1 112 ? 10.075 3.662 -7.887 1.00 94.69 112 ILE A C 1
ATOM 962 O O . ILE A 1 112 ? 10.558 3.470 -6.779 1.00 94.69 112 ILE A O 1
ATOM 966 N N . ARG A 1 113 ? 9.738 4.889 -8.305 1.00 93.88 113 ARG A N 1
ATOM 967 C CA . ARG A 1 113 ? 9.949 6.088 -7.476 1.00 93.88 113 ARG A CA 1
ATOM 968 C C . ARG A 1 113 ? 9.176 6.042 -6.162 1.00 93.88 113 ARG A C 1
ATOM 970 O O . ARG A 1 113 ? 9.653 6.587 -5.173 1.00 93.88 113 ARG A O 1
ATOM 977 N N . LEU A 1 114 ? 7.978 5.454 -6.163 1.00 92.69 114 LEU A N 1
ATOM 978 C CA . LEU A 1 114 ? 7.203 5.267 -4.940 1.00 92.69 114 LEU A CA 1
ATOM 979 C C . LEU A 1 114 ? 7.920 4.293 -3.998 1.00 92.69 114 LEU A C 1
ATOM 981 O O . LEU A 1 114 ? 8.053 4.593 -2.815 1.00 92.69 114 LEU A O 1
ATOM 985 N N . GLU A 1 115 ? 8.403 3.161 -4.513 1.00 92.88 115 GLU A N 1
ATOM 986 C CA . GLU A 1 115 ? 9.121 2.187 -3.686 1.00 92.88 115 GLU A CA 1
ATOM 987 C C . GLU A 1 115 ? 10.485 2.703 -3.220 1.00 92.88 115 GLU A C 1
ATOM 989 O O . GLU A 1 115 ? 10.861 2.451 -2.085 1.00 92.88 115 GLU A O 1
ATOM 994 N N . GLU A 1 116 ? 11.214 3.478 -4.026 1.00 91.50 116 GLU A N 1
ATOM 995 C CA . GLU A 1 116 ? 12.484 4.086 -3.594 1.00 91.50 116 GLU A CA 1
ATOM 996 C C . GLU A 1 116 ? 12.302 5.071 -2.430 1.00 91.50 116 GLU A C 1
ATOM 998 O O . GLU A 1 116 ? 13.230 5.290 -1.655 1.00 91.50 116 GLU A O 1
ATOM 1003 N N . GLN A 1 117 ? 11.121 5.685 -2.312 1.00 89.69 117 GLN A N 1
ATOM 1004 C CA . GLN A 1 117 ? 10.805 6.629 -1.238 1.00 89.69 117 GLN A CA 1
ATOM 1005 C C . GLN A 1 117 ? 10.272 5.936 0.021 1.00 89.69 117 GLN A C 1
ATOM 1007 O O . GLN A 1 117 ? 10.583 6.370 1.126 1.00 89.69 117 GLN A O 1
ATOM 1012 N N . GLU A 1 118 ? 9.461 4.889 -0.147 1.00 88.81 118 GLU A N 1
ATOM 1013 C CA . GLU A 1 118 ? 8.587 4.360 0.913 1.00 88.81 118 GLU A CA 1
ATOM 1014 C C . GLU A 1 118 ? 8.707 2.836 1.122 1.00 88.81 118 GLU A C 1
ATOM 1016 O O . GLU A 1 118 ? 8.026 2.260 1.977 1.00 88.81 118 GLU A O 1
ATOM 1021 N N . GLY A 1 119 ? 9.475 2.144 0.283 1.00 86.75 119 GLY A N 1
ATOM 1022 C CA . GLY A 1 119 ? 9.651 0.691 0.282 1.00 86.75 119 GLY A CA 1
ATOM 1023 C C . GLY A 1 119 ? 10.962 0.240 0.921 1.00 86.75 119 GLY A C 1
ATOM 1024 O O . GLY A 1 119 ? 11.838 1.039 1.251 1.00 86.75 119 GLY A O 1
ATOM 1025 N N . THR A 1 120 ? 11.103 -1.073 1.110 1.00 90.56 120 THR A N 1
ATOM 1026 C CA . THR A 1 120 ? 12.383 -1.683 1.497 1.00 90.56 120 THR A CA 1
ATOM 1027 C C . THR A 1 120 ? 13.279 -1.889 0.276 1.00 90.56 120 THR A C 1
ATOM 1029 O O . THR A 1 120 ? 12.802 -1.929 -0.860 1.00 90.56 120 THR A O 1
ATOM 1032 N N . LEU A 1 121 ? 14.584 -2.078 0.496 1.00 90.88 121 LEU A N 1
ATOM 1033 C CA . LEU A 1 121 ? 15.539 -2.338 -0.588 1.00 90.88 121 LEU A CA 1
ATOM 1034 C C . LEU A 1 121 ? 15.132 -3.554 -1.433 1.00 90.88 121 LEU A C 1
ATOM 1036 O O . LEU A 1 121 ? 15.269 -3.544 -2.653 1.00 90.88 121 LEU A O 1
ATOM 1040 N N . GLU A 1 122 ? 14.591 -4.589 -0.795 1.00 92.06 122 GLU A N 1
ATOM 1041 C CA . GLU A 1 122 ? 14.100 -5.794 -1.460 1.00 92.06 122 GLU A CA 1
ATOM 1042 C C . GLU A 1 122 ? 12.881 -5.504 -2.342 1.00 92.06 122 GLU A C 1
ATOM 1044 O O . GLU A 1 122 ? 12.829 -5.985 -3.471 1.00 92.06 122 GLU A O 1
ATOM 1049 N N . GLN A 1 123 ? 11.936 -4.684 -1.866 1.00 91.75 123 GLN A N 1
ATOM 1050 C CA . GLN A 1 123 ? 10.756 -4.289 -2.644 1.00 91.75 123 GLN A CA 1
ATOM 1051 C C . GLN A 1 123 ? 11.149 -3.463 -3.872 1.00 91.75 123 GLN A C 1
ATOM 1053 O O . GLN A 1 123 ? 10.643 -3.697 -4.968 1.00 91.75 123 GLN A O 1
ATOM 1058 N N . VAL A 1 124 ? 12.091 -2.531 -3.711 1.00 94.12 124 VAL A N 1
ATOM 1059 C CA . VAL A 1 124 ? 12.608 -1.722 -4.82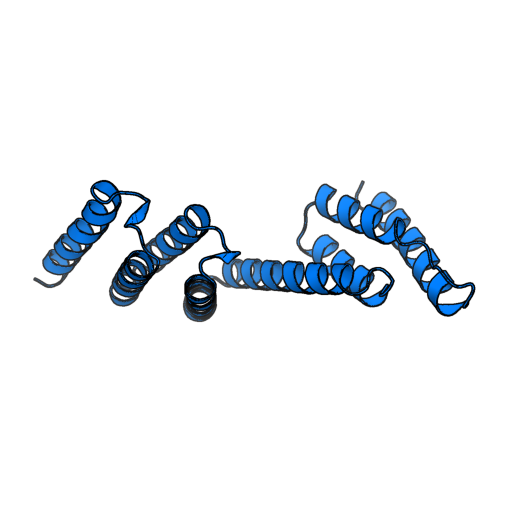3 1.00 94.12 124 VAL A CA 1
ATOM 1060 C C . VAL A 1 124 ? 13.266 -2.611 -5.879 1.00 94.12 124 VAL A C 1
ATOM 1062 O O . VAL A 1 124 ? 12.945 -2.492 -7.064 1.00 94.12 124 VAL A O 1
ATOM 1065 N N . ARG A 1 125 ? 14.134 -3.543 -5.458 1.00 94.44 125 ARG A N 1
ATOM 1066 C CA . ARG A 1 125 ? 14.774 -4.525 -6.351 1.00 94.44 125 ARG A CA 1
ATOM 1067 C C . ARG A 1 125 ? 13.750 -5.361 -7.102 1.00 94.44 125 ARG A C 1
ATOM 1069 O O . ARG A 1 125 ? 13.839 -5.467 -8.321 1.00 94.44 125 ARG A O 1
ATOM 1076 N N . GLU A 1 126 ? 12.749 -5.887 -6.401 1.00 95.06 126 GLU A N 1
ATOM 1077 C CA . GLU A 1 126 ? 11.686 -6.685 -7.012 1.00 95.06 126 GLU A CA 1
ATOM 1078 C C . GLU A 1 126 ? 10.962 -5.907 -8.124 1.00 95.06 126 GLU A C 1
ATOM 1080 O O . GLU A 1 126 ? 10.777 -6.422 -9.230 1.00 95.06 126 GLU A O 1
ATOM 1085 N N . VAL A 1 127 ? 10.584 -4.646 -7.875 1.00 94.69 127 VAL A N 1
ATOM 1086 C CA . VAL A 1 127 ? 9.902 -3.823 -8.887 1.00 94.69 127 VAL A CA 1
ATOM 1087 C C . VAL A 1 127 ? 10.827 -3.504 -10.068 1.00 94.69 127 VAL A C 1
ATOM 1089 O O . VAL A 1 127 ? 10.381 -3.577 -11.217 1.00 94.69 127 VAL A O 1
ATOM 1092 N N . TYR A 1 128 ? 12.111 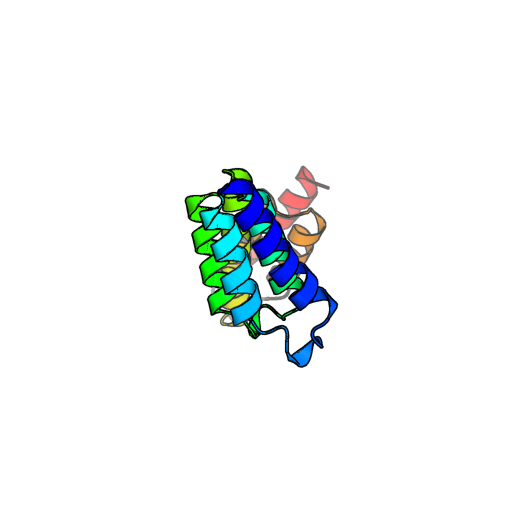-3.214 -9.829 1.00 95.06 128 TYR A N 1
ATOM 1093 C CA . TYR A 1 128 ? 13.095 -3.027 -10.903 1.00 95.06 128 TYR A CA 1
ATOM 1094 C C . TYR A 1 128 ? 13.249 -4.281 -11.772 1.00 95.06 128 TYR A C 1
ATOM 1096 O O . TYR A 1 128 ? 13.182 -4.187 -13.000 1.00 95.06 128 TYR A O 1
ATOM 1104 N N . GLU A 1 129 ? 13.408 -5.455 -11.160 1.00 94.75 129 GLU A N 1
ATOM 1105 C CA . GLU A 1 129 ? 13.539 -6.734 -11.865 1.00 94.75 129 GLU A CA 1
ATOM 1106 C C . GLU A 1 129 ? 12.296 -7.035 -12.714 1.00 94.75 129 GLU A C 1
ATOM 1108 O O . GLU A 1 129 ? 12.408 -7.390 -13.894 1.00 94.75 129 GLU A O 1
ATOM 1113 N N . ARG A 1 130 ? 11.101 -6.813 -12.152 1.00 95.50 130 ARG A N 1
ATOM 1114 C CA . ARG A 1 130 ? 9.823 -6.963 -12.866 1.00 95.50 130 ARG A CA 1
ATOM 1115 C C . ARG A 1 130 ? 9.712 -6.009 -14.056 1.00 95.50 130 ARG A C 1
ATOM 1117 O O . ARG A 1 130 ? 9.291 -6.441 -15.132 1.00 95.50 130 ARG A O 1
ATOM 1124 N N . ALA A 1 131 ? 10.111 -4.747 -13.892 1.00 93.81 131 ALA A N 1
ATOM 1125 C CA . ALA A 1 131 ? 10.092 -3.746 -14.958 1.00 93.81 131 ALA A CA 1
ATOM 1126 C C . ALA A 1 131 ? 11.083 -4.087 -16.084 1.00 93.81 131 ALA A C 1
ATOM 1128 O O . ALA A 1 131 ? 10.761 -3.966 -17.267 1.00 93.81 131 ALA A O 1
ATOM 1129 N N . ILE A 1 132 ? 12.283 -4.555 -15.731 1.00 93.31 132 ILE A N 1
ATOM 1130 C CA . ILE A 1 132 ? 13.328 -4.962 -16.680 1.00 93.31 132 ILE A CA 1
ATOM 1131 C C . ILE A 1 132 ? 12.932 -6.227 -17.452 1.00 93.31 132 ILE A C 1
ATOM 1133 O O . ILE A 1 132 ? 13.277 -6.362 -18.627 1.00 93.31 132 IL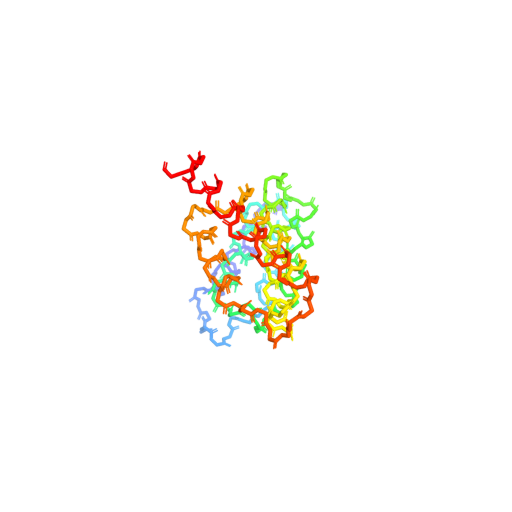E A O 1
ATOM 1137 N N . ALA A 1 133 ? 12.158 -7.130 -16.849 1.00 93.12 133 ALA A N 1
ATOM 1138 C CA . ALA A 1 133 ? 11.611 -8.282 -17.561 1.00 93.12 133 ALA A CA 1
ATOM 1139 C C . ALA A 1 133 ? 10.681 -7.874 -18.726 1.00 93.12 133 ALA A C 1
ATOM 1141 O O . ALA A 1 133 ? 10.512 -8.642 -19.677 1.00 93.12 133 ALA A O 1
ATOM 1142 N N . GLN A 1 134 ? 10.124 -6.654 -18.707 1.00 90.44 134 GLN A N 1
ATOM 1143 C CA . GLN A 1 134 ? 9.278 -6.120 -19.778 1.00 90.44 134 GLN A CA 1
ATOM 1144 C C . GLN A 1 134 ? 10.118 -5.538 -20.923 1.00 90.44 134 GLN A C 1
ATOM 1146 O O . GLN A 1 134 ? 10.240 -4.322 -21.104 1.00 90.44 134 GLN A O 1
ATOM 1151 N N . VAL A 1 135 ? 10.707 -6.418 -21.734 1.00 89.88 135 VAL A N 1
ATOM 1152 C CA . VAL A 1 135 ? 11.522 -6.029 -22.896 1.00 89.88 135 VAL A CA 1
ATOM 1153 C C . VAL A 1 135 ? 10.644 -5.376 -23.979 1.00 89.88 135 VAL A C 1
ATOM 1155 O O . VAL A 1 135 ? 9.613 -5.948 -24.344 1.00 89.88 135 VAL A O 1
ATOM 1158 N N . PRO A 1 136 ? 11.041 -4.219 -24.555 1.00 89.06 136 PRO A N 1
ATOM 1159 C CA . PRO A 1 136 ? 10.261 -3.551 -25.591 1.00 89.06 136 PRO A CA 1
ATOM 1160 C C . PRO A 1 136 ? 9.938 -4.478 -26.778 1.00 89.06 136 PRO A C 1
ATOM 1162 O O . PRO A 1 136 ? 10.858 -4.944 -27.456 1.00 89.06 136 PRO A O 1
ATOM 1165 N N . PRO A 1 137 ? 8.655 -4.694 -27.126 1.00 82.69 137 PRO A N 1
ATOM 1166 C CA . PRO A 1 137 ? 8.276 -5.623 -28.193 1.00 82.69 137 PRO A CA 1
ATOM 1167 C C . PRO A 1 137 ? 8.505 -5.042 -29.596 1.00 82.69 137 PRO A C 1
ATOM 1169 O O . PRO A 1 137 ? 8.493 -5.766 -30.589 1.00 82.69 137 PRO A O 1
ATOM 1172 N N . ARG A 1 138 ? 8.691 -3.719 -29.710 1.00 84.69 138 ARG A N 1
ATOM 1173 C CA . ARG A 1 138 ? 8.870 -3.006 -30.984 1.00 84.69 138 ARG A CA 1
ATOM 1174 C C . ARG A 1 138 ? 10.201 -2.273 -31.016 1.00 84.69 138 ARG A C 1
ATOM 1176 O O . ARG A 1 138 ? 10.635 -1.716 -30.014 1.00 84.69 138 ARG A O 1
ATOM 1183 N N . GLN A 1 139 ? 10.804 -2.162 -32.199 1.00 79.50 139 GLN A N 1
ATOM 1184 C CA . GLN A 1 139 ? 12.050 -1.406 -32.409 1.00 79.50 139 GLN A CA 1
ATOM 1185 C C . GLN A 1 139 ? 11.868 0.123 -32.449 1.00 79.50 139 GLN A C 1
ATOM 1187 O O . GLN A 1 139 ? 12.743 0.862 -32.901 1.00 79.50 139 GLN A O 1
ATOM 1192 N N . GLU A 1 140 ? 10.734 0.642 -31.977 1.00 85.31 140 GLU A N 1
ATOM 1193 C CA . GLU A 1 140 ? 10.542 2.085 -31.894 1.00 85.31 140 GLU A CA 1
ATOM 1194 C C . GLU A 1 140 ? 11.500 2.665 -30.844 1.00 85.31 140 GLU A C 1
ATOM 1196 O O . GLU A 1 140 ? 11.437 2.323 -29.661 1.00 85.31 140 GLU A O 1
ATOM 1201 N N . LYS A 1 141 ? 12.366 3.595 -31.265 1.00 86.81 141 LYS A N 1
ATOM 1202 C CA . LYS A 1 141 ? 13.416 4.185 -30.413 1.00 86.81 141 LYS A CA 1
ATOM 1203 C C . LYS A 1 141 ? 12.904 4.722 -29.071 1.00 86.81 141 LYS A C 1
ATOM 1205 O O . LYS A 1 141 ? 13.663 4.744 -28.109 1.00 86.81 141 LYS A O 1
ATOM 1210 N N . ARG A 1 142 ? 11.645 5.170 -28.993 1.00 86.25 142 ARG A N 1
ATOM 1211 C CA . ARG A 1 142 ? 11.052 5.712 -27.759 1.00 86.25 142 ARG A CA 1
ATOM 1212 C C . ARG A 1 142 ? 10.987 4.686 -26.622 1.00 86.25 142 ARG A C 1
ATOM 1214 O O . ARG A 1 142 ? 11.340 5.035 -25.501 1.00 86.25 142 ARG A O 1
ATOM 1221 N N . PHE A 1 143 ? 10.608 3.439 -26.908 1.00 84.94 143 PHE A N 1
ATOM 1222 C CA . PHE A 1 143 ? 10.489 2.395 -25.886 1.00 84.94 143 PHE A CA 1
ATOM 1223 C C . PHE A 1 143 ? 11.869 1.929 -25.427 1.00 84.94 143 PHE A C 1
ATOM 1225 O O . PHE A 1 143 ? 12.127 1.851 -24.233 1.00 84.94 143 PHE A O 1
ATOM 1232 N N . TRP A 1 144 ? 12.797 1.753 -26.369 1.00 89.12 144 TRP A N 1
ATOM 1233 C CA . TRP A 1 144 ? 14.185 1.404 -26.061 1.00 89.12 144 TRP A CA 1
ATOM 1234 C C . TRP A 1 144 ? 14.907 2.470 -25.243 1.00 89.12 144 TRP A C 1
ATOM 1236 O O . TRP A 1 144 ? 15.672 2.130 -24.351 1.00 89.12 144 TRP A O 1
ATOM 1246 N N . ARG A 1 145 ? 14.644 3.760 -25.492 1.00 90.69 145 ARG A N 1
ATOM 1247 C CA . ARG A 1 145 ? 15.182 4.840 -24.650 1.00 90.69 145 ARG A CA 1
ATOM 1248 C C . ARG A 1 145 ? 14.732 4.690 -23.200 1.00 90.69 145 ARG A C 1
ATOM 1250 O O . ARG A 1 145 ? 15.575 4.728 -22.316 1.00 90.69 145 ARG A O 1
ATOM 1257 N N . ARG A 1 146 ? 13.432 4.490 -22.961 1.00 91.31 146 ARG A N 1
ATOM 1258 C CA . ARG A 1 146 ? 12.895 4.277 -21.607 1.00 91.31 146 ARG A CA 1
ATOM 1259 C C . ARG A 1 146 ? 13.456 3.016 -20.960 1.00 91.31 146 ARG A C 1
ATOM 1261 O O . ARG A 1 146 ? 13.886 3.067 -19.820 1.00 91.31 146 ARG A O 1
ATOM 1268 N N . TYR A 1 147 ? 13.544 1.930 -21.715 1.00 91.69 147 TYR A N 1
ATOM 1269 C CA . TYR A 1 147 ? 14.139 0.689 -21.236 1.00 91.69 147 TYR A CA 1
ATOM 1270 C C . TYR A 1 147 ? 15.611 0.856 -20.825 1.00 91.69 147 TYR A C 1
ATOM 1272 O O . TYR A 1 147 ? 16.009 0.402 -19.761 1.00 91.69 147 TYR A O 1
ATOM 1280 N N . ILE A 1 148 ? 16.418 1.579 -21.610 1.00 92.31 148 ILE A N 1
ATOM 1281 C CA . ILE A 1 148 ? 17.805 1.903 -21.234 1.00 92.31 148 ILE A CA 1
ATOM 1282 C C . ILE A 1 148 ? 17.840 2.751 -19.954 1.00 92.31 148 ILE A C 1
ATOM 1284 O O . ILE A 1 148 ? 18.686 2.516 -19.096 1.00 92.31 148 ILE A O 1
ATOM 1288 N N . TYR A 1 149 ? 16.919 3.705 -19.793 1.00 93.56 149 TYR A N 1
ATOM 1289 C CA . TYR A 1 149 ? 16.826 4.488 -18.558 1.00 93.56 149 TYR A CA 1
ATOM 1290 C C . TYR A 1 149 ? 16.465 3.640 -17.337 1.00 93.56 149 TYR A C 1
ATOM 1292 O O . TYR A 1 149 ? 17.014 3.904 -16.275 1.00 93.56 149 TYR A O 1
ATOM 1300 N N . LEU A 1 150 ? 15.617 2.612 -17.468 1.00 93.81 150 LEU A N 1
ATOM 1301 C CA . LEU A 1 150 ? 15.356 1.676 -16.366 1.00 93.81 150 LEU A CA 1
ATOM 1302 C C . LEU A 1 150 ? 16.647 1.010 -15.884 1.00 93.81 150 LEU A C 1
ATOM 1304 O O . LEU A 1 150 ? 16.913 1.002 -14.690 1.00 93.81 150 LEU A O 1
ATOM 1308 N N . TRP A 1 151 ? 17.483 0.530 -16.808 1.00 94.69 151 TRP A N 1
ATOM 1309 C CA . TRP A 1 151 ? 18.776 -0.069 -16.468 1.00 94.69 151 TRP A CA 1
ATOM 1310 C C . TRP A 1 151 ? 19.753 0.921 -15.833 1.00 94.69 151 TRP A C 1
ATOM 1312 O O . TRP A 1 151 ? 20.448 0.565 -14.886 1.00 94.69 151 TRP A O 1
ATOM 1322 N N . ILE A 1 152 ? 19.817 2.156 -16.341 1.00 94.94 152 ILE A N 1
ATOM 1323 C CA . ILE A 1 152 ? 20.672 3.202 -15.760 1.00 94.94 152 ILE A CA 1
ATOM 1324 C C . ILE A 1 152 ? 20.214 3.533 -14.339 1.00 94.94 152 ILE A C 1
ATOM 1326 O O . ILE A 1 152 ? 21.047 3.598 -13.442 1.00 94.94 152 ILE A O 1
ATOM 1330 N N . ASN A 1 153 ? 18.908 3.714 -14.132 1.00 93.62 153 ASN A N 1
ATOM 1331 C CA . ASN A 1 153 ? 18.351 3.999 -12.814 1.00 93.62 153 ASN A CA 1
ATOM 1332 C C . ASN A 1 153 ? 18.592 2.835 -11.855 1.00 93.62 153 ASN A C 1
ATOM 1334 O O . ASN A 1 153 ? 19.002 3.074 -10.728 1.00 93.62 153 ASN A O 1
ATOM 1338 N N . TYR A 1 154 ? 18.421 1.592 -12.315 1.00 94.38 154 TYR A N 1
ATOM 1339 C CA . TYR A 1 154 ? 18.652 0.428 -11.470 1.00 94.38 154 TYR A CA 1
ATOM 1340 C C . TYR A 1 154 ? 20.123 0.297 -11.061 1.00 94.38 154 TYR A C 1
ATOM 1342 O O . TYR A 1 154 ? 20.427 0.092 -9.891 1.00 94.38 154 TYR A O 1
ATOM 1350 N N . MET A 1 155 ? 21.051 0.492 -12.004 1.00 94.69 155 MET A N 1
ATOM 1351 C CA . MET A 1 155 ? 22.484 0.497 -11.700 1.00 94.69 155 MET A CA 1
ATOM 1352 C C . MET A 1 155 ? 22.856 1.612 -10.718 1.00 94.69 155 MET A C 1
ATOM 1354 O O . MET A 1 155 ? 23.629 1.373 -9.797 1.00 94.69 155 MET A O 1
ATOM 1358 N N . LEU A 1 156 ? 22.287 2.807 -10.892 1.00 92.81 156 LEU A N 1
ATOM 1359 C CA . LEU A 1 156 ? 22.498 3.923 -9.974 1.00 92.81 156 LEU A CA 1
ATOM 1360 C C . LEU A 1 156 ? 21.927 3.628 -8.580 1.00 92.81 156 LEU A C 1
ATOM 1362 O O . LEU A 1 156 ? 22.570 3.928 -7.582 1.00 92.81 156 LEU A O 1
ATOM 1366 N N . PHE A 1 157 ? 20.737 3.034 -8.506 1.00 92.56 157 PHE A N 1
ATOM 1367 C CA . PHE A 1 157 ? 20.132 2.611 -7.248 1.00 92.56 157 PHE A CA 1
ATOM 1368 C C . PHE A 1 157 ? 21.032 1.608 -6.515 1.00 92.56 157 PHE A C 1
ATOM 1370 O O . PHE A 1 157 ? 21.355 1.832 -5.352 1.00 92.56 157 PHE A O 1
ATOM 1377 N N . GLU A 1 158 ? 21.501 0.559 -7.197 1.00 91.44 158 GLU A N 1
ATOM 1378 C CA . GLU A 1 158 ? 22.418 -0.423 -6.603 1.00 91.44 158 GLU A CA 1
ATOM 1379 C C . GLU A 1 158 ? 23.752 0.216 -6.183 1.00 91.44 158 GLU A C 1
ATOM 1381 O O . GLU A 1 158 ? 24.299 -0.141 -5.151 1.00 91.44 158 GLU A O 1
ATOM 1386 N N . GLU A 1 159 ? 24.285 1.190 -6.923 1.00 92.25 159 GLU A N 1
ATOM 1387 C CA . GLU A 1 159 ? 25.532 1.867 -6.535 1.00 92.25 159 GLU A CA 1
ATOM 1388 C C . GLU A 1 159 ? 25.376 2.763 -5.297 1.00 92.25 159 GLU A C 1
ATOM 1390 O O . GLU A 1 159 ? 26.296 2.854 -4.485 1.00 92.25 159 GLU A O 1
ATOM 1395 N N . LEU A 1 160 ? 24.220 3.411 -5.137 1.00 88.88 160 LEU A N 1
ATOM 1396 C CA . LEU A 1 160 ? 23.976 4.359 -4.048 1.00 88.88 160 LEU A CA 1
ATOM 1397 C C . LEU A 1 160 ? 23.398 3.718 -2.779 1.00 88.88 160 LEU A C 1
ATOM 1399 O O . LEU A 1 160 ? 23.537 4.304 -1.704 1.00 88.88 160 LEU A O 1
ATOM 1403 N N . GLN A 1 161 ? 22.698 2.587 -2.899 1.00 78.31 161 GLN A N 1
ATOM 1404 C CA . GLN A 1 161 ? 21.880 2.007 -1.825 1.00 78.31 161 GLN A CA 1
ATOM 1405 C C . GLN A 1 161 ? 22.255 0.558 -1.447 1.00 78.31 161 GLN A C 1
ATOM 1407 O O . GLN A 1 161 ? 21.700 0.058 -0.466 1.00 78.31 161 GLN A O 1
ATOM 1412 N N . ALA A 1 162 ? 23.150 -0.124 -2.186 1.00 56.62 162 ALA A N 1
ATOM 1413 C CA . ALA A 1 162 ? 23.596 -1.496 -1.878 1.00 56.62 162 ALA A CA 1
ATOM 1414 C C . ALA A 1 162 ? 24.834 -1.577 -0.971 1.00 56.62 162 ALA A C 1
ATOM 1416 O O . ALA A 1 162 ? 25.697 -0.670 -1.010 1.00 56.62 162 ALA A O 1
#

InterPro domains:
  IPR003107 HAT (Half-A-TPR) repeat [SM00386] (4-39)
  IPR003107 HAT (Half-A-TPR) repeat [SM00386] (41-75)
  IPR003107 HAT (Half-A-TPR) repeat [SM00386] (85-117)
  IPR003107 HAT (Half-A-TPR) repeat [SM00386] (119-153)
  IPR011990 Tetratricopeptide-like helical domain superfamily [G3DSA:1.25.40.10] (1-93)
  IPR011990 Tetratricopeptide-like helical domain superfamily [G3DSA:1.25.40.10] (94-162)
  IPR011990 Tetratricopeptide-like helical domain superfamily [SSF48452] (8-86)
  IPR011990 Tetratricopeptide-like helical domain superfamily [SSF48452] (95-156)
  IPR045075 Pre-mRNA-splicing factor Syf1-like [PTHR11246] (9-162)
  IPR055430 Pre-mRNA-splicing factor Syf1/CRNKL1-like, C-terminal HAT-repeat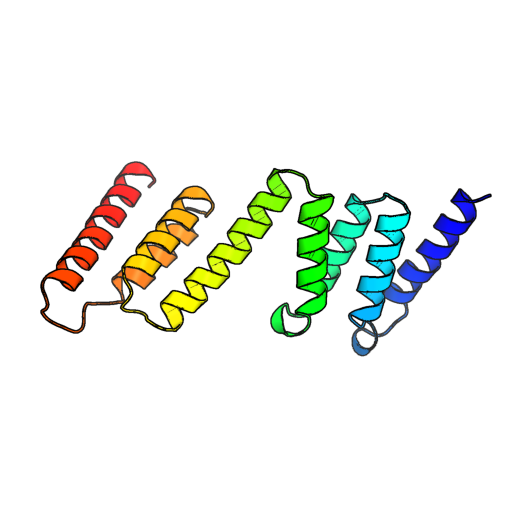s domain [PF23231] (8-93)

Foldseek 3Di:
DVVVVLVVVLVVLVVCVVVDDLVPPDPVSLVVNLVSCVVVVVLVVSLVSLVVVCVSDPCVVCVPSLVVSLVSCVVPNDPVSNVVNVLVVLLVVLVVVCVVPVLPLVSLVVNLVSCVVPNDPVVSVVSLVSNLVSPDPDPDVVSVVSSVVSVVVVVVCVVVPD

Sequence (162 aa):
DKHHQRALARKVYERALEDLPEEEKNEALFRAFAAFEERCKEFDRARTIYKFALDQMSRDQVPELYQQFLSFEKQHGSREGIEEVIVSKRRLQYEEQVSQDPFNYDAWFDYIRLEEQEGTLEQVREVYERAIAQVPPRQEKRFWRRYIYLWINYMLFEELQA

Secondary structure (DSSP, 8-state):
-HHHHHHHHHHHHHHHHHHS-GGG--HHHHHHHHHHHHHHT-HHHHHHHHHHHHHHS-TTT-HHHHHHHHHHHHHH--HHHHHHHHHHHHHHHHHHHHHH-TT-HHHHHHHHHHHHHHS-HHHHHHHHHHHHHS--SS--HHHHHHHHHHHHHHHHHHHHH-

pLDDT: mean 84.83, std 8.72, range [56.62, 95.5]

Organism: NCBI:txid94617